Protein AF-A0A7L5YLD0-F1 (afdb_monomer)

Foldseek 3Di:
DAKDFDADPVQFTQAIDDDDDDDPLLLVLLLVVRVVRHRHGLVCLQPDDLVVQCVVVDVVVCVVPVCSSCVNSVNSNVVSVLVVVCVVCVVVVHDDDDDDDDPDDPPPDNDDD

Structure (mmCIF, N/CA/C/O backbone):
data_AF-A0A7L5YLD0-F1
#
_entry.id   AF-A0A7L5YLD0-F1
#
loop_
_atom_site.group_PDB
_atom_site.id
_atom_site.type_symbol
_atom_site.label_atom_id
_atom_site.label_alt_id
_atom_site.label_comp_id
_atom_site.label_asym_id
_atom_site.label_entity_id
_atom_site.label_seq_id
_atom_site.pdbx_PDB_ins_code
_atom_site.Cartn_x
_atom_site.Cartn_y
_atom_site.Cartn_z
_atom_site.occupancy
_atom_site.B_iso_or_equiv
_atom_site.auth_seq_id
_atom_site.auth_comp_id
_atom_site.auth_asym_id
_atom_site.auth_atom_id
_atom_site.pdbx_PDB_model_num
ATOM 1 N N . MET A 1 1 ? 6.116 7.188 0.060 1.00 85.50 1 MET A N 1
ATOM 2 C CA . MET A 1 1 ? 4.734 6.975 -0.402 1.00 85.50 1 MET A CA 1
ATOM 3 C C . MET A 1 1 ? 3.873 6.631 0.794 1.00 85.50 1 MET A C 1
ATOM 5 O O . MET A 1 1 ? 4.324 5.875 1.644 1.00 85.50 1 MET A O 1
ATOM 9 N N . THR A 1 2 ? 2.680 7.197 0.850 1.00 91.19 2 THR A N 1
ATOM 10 C CA . THR A 1 2 ? 1.681 7.052 1.906 1.00 91.19 2 THR A CA 1
ATOM 11 C C . THR A 1 2 ? 0.445 6.426 1.279 1.00 91.19 2 THR A C 1
ATOM 13 O O . THR A 1 2 ? 0.019 6.875 0.217 1.00 91.19 2 THR A O 1
ATOM 16 N N . VAL A 1 3 ? -0.110 5.389 1.905 1.00 92.94 3 VAL A N 1
ATOM 17 C CA . VAL A 1 3 ? -1.353 4.736 1.471 1.00 92.94 3 VAL A CA 1
ATOM 18 C C . VAL A 1 3 ? -2.468 5.121 2.431 1.00 92.94 3 VAL A C 1
ATOM 20 O O . VAL A 1 3 ? -2.296 5.062 3.648 1.00 92.94 3 VAL A O 1
ATOM 23 N N . TYR A 1 4 ? -3.609 5.491 1.866 1.00 92.25 4 TYR A N 1
ATOM 24 C CA . TYR A 1 4 ? -4.842 5.787 2.573 1.00 92.25 4 TYR A CA 1
ATOM 25 C C . TYR A 1 4 ? -5.857 4.706 2.233 1.00 92.25 4 TYR A C 1
ATOM 27 O O . TYR A 1 4 ? -5.998 4.315 1.073 1.00 92.25 4 TYR A O 1
ATOM 35 N N . LEU A 1 5 ? -6.575 4.232 3.244 1.00 93.31 5 LEU A N 1
ATOM 36 C CA . LEU A 1 5 ? -7.637 3.256 3.063 1.00 93.31 5 LEU A CA 1
ATOM 37 C C . LEU A 1 5 ? -8.807 3.563 3.989 1.00 93.31 5 LEU A C 1
ATOM 39 O O . LEU A 1 5 ? -8.623 4.057 5.102 1.00 93.31 5 LEU A O 1
ATOM 43 N N . GLN A 1 6 ? -10.007 3.266 3.510 1.00 92.38 6 GLN A N 1
ATOM 44 C CA . GLN A 1 6 ? -11.247 3.313 4.272 1.00 92.38 6 GLN A CA 1
ATOM 45 C C . GLN A 1 6 ? -11.885 1.931 4.243 1.00 92.38 6 GLN A C 1
ATOM 47 O O . GLN A 1 6 ? -11.804 1.234 3.229 1.00 92.38 6 GLN A O 1
ATOM 52 N N . THR A 1 7 ? -12.526 1.544 5.345 1.00 95.31 7 THR A N 1
ATOM 53 C CA . THR A 1 7 ? -13.280 0.291 5.409 1.00 95.31 7 THR A CA 1
ATOM 54 C C . THR A 1 7 ? -14.697 0.513 5.903 1.00 95.31 7 THR A C 1
ATOM 56 O O . THR A 1 7 ? -14.963 1.465 6.636 1.00 95.31 7 THR A O 1
ATOM 59 N N . ASP A 1 8 ? -15.586 -0.409 5.556 1.00 94.38 8 ASP A N 1
ATOM 60 C CA . ASP A 1 8 ? -16.894 -0.538 6.188 1.00 94.38 8 ASP A CA 1
ATOM 61 C C . ASP A 1 8 ? -16.793 -1.239 7.564 1.00 94.38 8 ASP A C 1
ATOM 63 O O . ASP A 1 8 ? -15.698 -1.511 8.078 1.00 94.38 8 ASP A O 1
ATOM 67 N N . GLY A 1 9 ? -17.952 -1.525 8.169 1.00 91.56 9 GLY A N 1
ATOM 68 C CA . GLY A 1 9 ? -18.058 -2.253 9.439 1.00 91.56 9 GLY A CA 1
ATOM 69 C C . GLY A 1 9 ? -17.691 -3.742 9.366 1.00 91.56 9 GLY A C 1
ATOM 70 O O . GLY A 1 9 ? -17.505 -4.357 10.410 1.00 91.56 9 GLY A O 1
ATOM 71 N N . ASN A 1 10 ? -17.543 -4.305 8.164 1.00 94.12 10 ASN A N 1
ATOM 72 C CA . ASN A 1 10 ? -17.184 -5.703 7.913 1.00 94.12 10 ASN A CA 1
ATOM 73 C C . ASN A 1 10 ? -15.717 -5.857 7.475 1.00 94.12 10 ASN A C 1
ATOM 75 O O . ASN A 1 10 ? -15.334 -6.896 6.944 1.00 94.12 10 ASN A O 1
ATOM 79 N N . GLU A 1 11 ? -14.894 -4.823 7.672 1.00 95.00 11 GLU A N 1
ATOM 80 C CA . GLU A 1 11 ? -13.489 -4.790 7.247 1.00 95.00 11 GLU A CA 1
ATOM 81 C C . GLU A 1 11 ? -13.283 -4.915 5.726 1.00 95.00 11 GLU A C 1
ATOM 83 O O . GLU A 1 11 ? -12.187 -5.259 5.271 1.00 95.00 11 GLU A O 1
ATOM 88 N N . GLN A 1 12 ? -14.307 -4.595 4.929 1.00 96.94 12 GLN A N 1
ATOM 89 C CA . GLN A 1 12 ? -14.178 -4.460 3.482 1.00 96.94 12 GLN A CA 1
ATOM 90 C C . GLN A 1 12 ? -13.687 -3.064 3.135 1.00 96.94 12 GLN A C 1
ATOM 92 O O . GLN A 1 12 ? -14.173 -2.063 3.658 1.00 96.94 12 GLN A O 1
ATOM 97 N N . ILE A 1 13 ? -12.729 -3.002 2.227 1.00 96.38 13 ILE A N 1
ATOM 98 C CA . ILE A 1 13 ? -12.124 -1.782 1.725 1.00 96.38 13 ILE A CA 1
ATOM 99 C C . ILE A 1 13 ? -13.115 -1.102 0.787 1.00 96.38 13 ILE A C 1
ATOM 101 O O . ILE A 1 13 ? -13.433 -1.619 -0.281 1.00 96.38 13 ILE A O 1
ATOM 105 N N . THR A 1 14 ? -13.580 0.082 1.170 1.00 95.50 14 THR A N 1
ATOM 106 C CA . THR A 1 14 ? -14.499 0.893 0.358 1.00 95.50 14 THR A CA 1
ATOM 107 C C . THR A 1 14 ? -13.759 1.877 -0.538 1.00 95.50 14 THR A C 1
ATOM 109 O O . THR A 1 14 ? -14.298 2.328 -1.549 1.00 95.50 14 THR A O 1
ATOM 112 N N . LYS A 1 15 ? -12.530 2.239 -0.153 1.00 92.94 15 LYS A N 1
ATOM 113 C CA . LYS A 1 15 ? -11.682 3.167 -0.893 1.00 92.94 15 LYS A CA 1
ATOM 114 C C . LYS A 1 15 ? -10.217 2.961 -0.543 1.00 92.94 15 LYS A C 1
ATOM 116 O O . LYS A 1 15 ? -9.873 2.845 0.633 1.00 92.94 15 LYS A O 1
ATOM 121 N N . MET A 1 16 ? -9.362 3.008 -1.559 1.00 93.25 16 MET A N 1
ATOM 122 C CA . MET A 1 16 ? -7.912 3.103 -1.413 1.00 93.25 16 MET A CA 1
ATOM 123 C C . MET A 1 16 ? -7.354 4.192 -2.318 1.00 93.25 16 MET A C 1
ATOM 125 O O . MET A 1 16 ? -7.799 4.372 -3.451 1.00 93.25 16 MET A O 1
ATOM 129 N N . SER A 1 17 ? -6.371 4.920 -1.808 1.00 93.62 17 SER A N 1
ATOM 130 C CA . SER A 1 17 ? -5.593 5.889 -2.570 1.00 93.62 17 SER A CA 1
ATOM 131 C C . SER A 1 17 ? -4.176 5.959 -2.018 1.00 93.62 17 SER A C 1
ATOM 133 O O . SER A 1 17 ? -3.872 5.443 -0.941 1.00 93.62 17 SER A O 1
ATOM 135 N N . PHE A 1 18 ? -3.280 6.598 -2.759 1.00 93.75 18 PHE A N 1
ATOM 136 C CA . PHE A 1 18 ? -1.909 6.783 -2.321 1.00 93.75 18 PHE A CA 1
ATOM 137 C C . PHE A 1 18 ? -1.396 8.164 -2.714 1.00 93.75 18 PHE A C 1
ATOM 139 O O . PHE A 1 18 ? -1.921 8.807 -3.621 1.00 93.75 18 PHE A O 1
ATOM 146 N N . GLN A 1 19 ? -0.363 8.617 -2.014 1.00 92.31 19 GLN A N 1
ATOM 147 C CA . GLN A 1 19 ? 0.345 9.853 -2.313 1.00 92.31 19 GLN A CA 1
ATOM 148 C C . GLN A 1 19 ? 1.844 9.669 -2.104 1.00 92.31 19 GLN A C 1
ATOM 150 O O . GLN A 1 19 ? 2.294 8.951 -1.210 1.00 92.31 19 GLN A O 1
ATOM 155 N N . GLY A 1 20 ? 2.642 10.366 -2.899 1.00 88.38 20 GLY A N 1
ATOM 156 C CA . GLY A 1 20 ? 4.074 10.501 -2.692 1.00 88.38 20 GLY A CA 1
ATOM 157 C C . GLY A 1 20 ? 4.848 10.314 -3.979 1.00 88.38 20 GLY A C 1
ATOM 158 O O . GLY A 1 20 ? 4.323 9.849 -4.986 1.00 88.38 20 GLY A O 1
ATOM 159 N N . GLU A 1 21 ? 6.120 10.673 -3.923 1.00 89.19 21 GLU A N 1
ATOM 160 C CA . GLU A 1 21 ? 7.007 10.616 -5.075 1.00 89.19 21 GLU A CA 1
ATOM 161 C C . GLU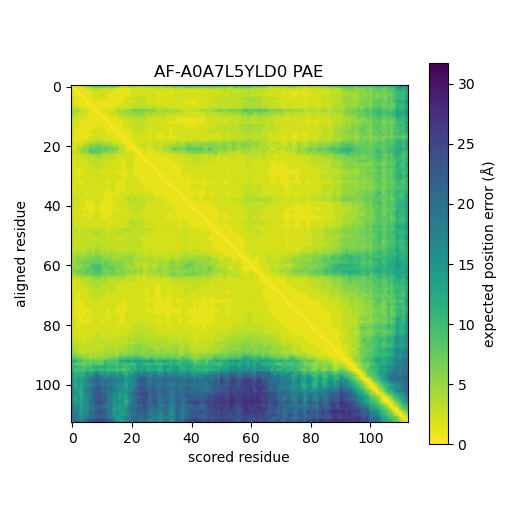 A 1 21 ? 7.754 9.283 -5.139 1.00 89.19 21 GLU A C 1
ATOM 163 O O . GLU A 1 21 ? 8.010 8.619 -4.128 1.00 89.19 21 GLU A O 1
ATOM 168 N N . GLY A 1 22 ? 8.090 8.878 -6.359 1.00 88.31 22 GLY A N 1
ATOM 169 C CA . GLY A 1 22 ? 8.783 7.631 -6.641 1.00 88.31 22 GLY A CA 1
ATOM 170 C C . GLY A 1 22 ? 9.016 7.467 -8.136 1.00 88.31 22 GLY A C 1
ATOM 171 O O . GLY A 1 22 ? 8.515 8.242 -8.946 1.00 88.31 22 GLY A O 1
ATOM 172 N N . CYS A 1 23 ? 9.771 6.441 -8.520 1.00 92.88 23 CYS A N 1
ATOM 173 C CA . CYS A 1 23 ? 9.962 6.131 -9.934 1.00 92.88 23 CYS A CA 1
ATOM 174 C C . CYS A 1 23 ? 8.651 5.678 -10.601 1.00 92.88 23 CYS A C 1
ATOM 176 O O . CYS A 1 23 ? 7.737 5.200 -9.924 1.00 92.88 23 CYS A O 1
ATOM 178 N N . ILE A 1 24 ? 8.591 5.745 -11.934 1.00 92.31 24 ILE A N 1
ATOM 179 C CA . ILE A 1 24 ? 7.391 5.367 -12.701 1.00 92.31 24 ILE A CA 1
ATOM 180 C C . ILE A 1 24 ? 6.920 3.944 -12.371 1.00 92.31 24 ILE A C 1
ATOM 182 O O . ILE A 1 24 ? 5.729 3.726 -12.198 1.00 92.31 24 ILE A O 1
ATOM 186 N N . ILE A 1 25 ? 7.840 2.993 -12.172 1.00 91.38 25 ILE A N 1
ATOM 187 C CA . ILE A 1 25 ? 7.475 1.616 -11.799 1.00 91.38 25 ILE A CA 1
ATOM 188 C C . ILE A 1 25 ? 6.773 1.577 -10.439 1.00 91.38 25 ILE A C 1
ATOM 190 O O . ILE A 1 25 ? 5.766 0.897 -10.303 1.00 91.38 25 ILE A O 1
ATOM 194 N N . SER A 1 26 ? 7.262 2.317 -9.438 1.00 94.50 26 SER A N 1
ATOM 195 C CA . SER A 1 26 ? 6.591 2.363 -8.131 1.00 94.50 26 SER A CA 1
ATOM 196 C C . SER A 1 26 ? 5.230 3.052 -8.193 1.00 94.50 26 SER A C 1
ATOM 198 O O . SER A 1 26 ? 4.317 2.612 -7.505 1.00 94.50 26 SER A O 1
ATOM 200 N N . GLN A 1 27 ? 5.074 4.087 -9.024 1.00 94.81 27 GLN A N 1
ATOM 201 C CA . GLN A 1 27 ? 3.784 4.758 -9.227 1.00 94.81 27 GLN A CA 1
ATOM 202 C C . GLN A 1 27 ? 2.779 3.806 -9.891 1.00 94.81 27 GLN A C 1
ATOM 204 O O . GLN A 1 27 ? 1.699 3.572 -9.355 1.00 94.81 27 GLN A O 1
ATOM 209 N N . ALA A 1 28 ? 3.179 3.173 -10.998 1.00 93.69 28 ALA A N 1
ATOM 210 C CA . ALA A 1 28 ? 2.343 2.243 -11.752 1.00 93.69 28 ALA A CA 1
ATOM 211 C C . ALA A 1 28 ? 1.975 0.992 -10.938 1.00 93.69 28 ALA A C 1
ATOM 213 O O . ALA A 1 28 ? 0.801 0.633 -10.862 1.00 93.69 28 ALA A O 1
ATOM 214 N N . ALA A 1 29 ? 2.955 0.364 -10.277 1.00 94.62 29 ALA A N 1
ATOM 215 C CA . ALA A 1 29 ? 2.716 -0.786 -9.407 1.00 94.62 29 ALA A CA 1
ATOM 216 C C . ALA A 1 29 ? 1.741 -0.435 -8.279 1.00 94.62 29 ALA A C 1
ATOM 218 O O . ALA A 1 29 ? 0.830 -1.199 -7.987 1.00 94.62 29 ALA A O 1
ATOM 219 N N . THR A 1 30 ? 1.884 0.743 -7.669 1.00 95.69 30 THR A N 1
ATOM 220 C CA . THR A 1 30 ? 0.986 1.154 -6.585 1.00 95.69 30 THR A CA 1
ATOM 221 C C . THR A 1 30 ? -0.417 1.456 -7.083 1.00 95.69 30 THR A C 1
ATOM 223 O O . THR A 1 30 ? -1.364 1.008 -6.447 1.00 95.69 30 THR A O 1
ATOM 226 N N . SER A 1 31 ? -0.568 2.146 -8.219 1.00 94.56 31 SER A N 1
ATOM 227 C CA . SER A 1 31 ? -1.882 2.398 -8.827 1.00 94.56 31 SER A CA 1
ATOM 228 C C . SER A 1 31 ? -2.635 1.092 -9.078 1.00 94.56 31 SER A C 1
ATOM 230 O O . SER A 1 31 ? -3.765 0.932 -8.624 1.00 94.56 31 SER A O 1
ATOM 232 N N . MET A 1 32 ? -1.958 0.118 -9.691 1.00 95.12 32 MET A N 1
ATOM 233 C CA . MET A 1 32 ? -2.492 -1.226 -9.913 1.00 95.12 32 MET A CA 1
ATOM 234 C C . MET A 1 32 ? -2.902 -1.908 -8.600 1.00 95.12 32 MET A C 1
ATOM 236 O O . MET A 1 32 ? -3.967 -2.512 -8.519 1.00 95.12 32 MET A O 1
ATOM 240 N N . ILE A 1 33 ? -2.078 -1.804 -7.554 1.00 96.38 33 ILE A N 1
ATOM 241 C CA . ILE A 1 33 ? -2.368 -2.394 -6.241 1.00 96.38 33 ILE A CA 1
ATOM 242 C C . ILE A 1 33 ? -3.598 -1.741 -5.594 1.00 96.38 33 ILE A C 1
ATOM 244 O O . ILE A 1 33 ? -4.413 -2.452 -5.010 1.00 96.38 33 ILE A O 1
ATOM 248 N N . MET A 1 34 ? -3.769 -0.416 -5.706 1.00 95.12 34 MET A N 1
ATOM 249 C CA . MET A 1 34 ? -4.965 0.261 -5.182 1.00 95.12 34 MET A CA 1
ATOM 250 C C . MET A 1 34 ? -6.235 -0.243 -5.872 1.00 95.12 34 MET A C 1
ATOM 252 O O . MET A 1 34 ? -7.241 -0.473 -5.207 1.00 95.12 34 MET A O 1
ATOM 256 N N . GLU A 1 35 ? -6.183 -0.438 -7.190 1.00 94.56 35 GLU A N 1
ATOM 257 C CA . GLU A 1 35 ? -7.299 -0.990 -7.961 1.00 94.56 35 GLU A CA 1
ATOM 258 C C . GLU A 1 35 ? -7.583 -2.449 -7.585 1.00 94.56 35 GLU A C 1
ATOM 260 O O . GLU A 1 35 ? -8.739 -2.812 -7.377 1.00 94.56 35 GLU A O 1
ATOM 265 N N . MET A 1 36 ? -6.540 -3.272 -7.425 1.00 95.19 36 MET A N 1
ATOM 266 C CA . MET A 1 36 ? -6.660 -4.698 -7.101 1.00 95.19 36 MET A CA 1
ATOM 267 C C . MET A 1 36 ? -7.385 -4.956 -5.772 1.00 95.19 36 MET A C 1
ATOM 269 O O . MET A 1 36 ? -8.125 -5.937 -5.653 1.00 95.19 36 MET A O 1
ATOM 273 N N . PHE A 1 37 ? -7.164 -4.098 -4.772 1.00 96.62 37 PHE A N 1
ATOM 274 C CA . PHE A 1 37 ? -7.707 -4.272 -3.423 1.00 96.62 37 PHE A CA 1
ATOM 275 C C . PHE A 1 37 ? -8.960 -3.449 -3.127 1.00 96.62 37 PHE A C 1
ATOM 277 O O . PHE A 1 37 ? -9.562 -3.617 -2.064 1.00 96.62 37 PHE A O 1
ATOM 284 N N . ASN A 1 38 ? -9.399 -2.591 -4.045 1.00 93.06 38 ASN A N 1
ATOM 285 C CA . ASN A 1 38 ? -10.656 -1.884 -3.858 1.00 93.06 38 ASN A CA 1
ATOM 286 C C . ASN A 1 38 ? -11.828 -2.888 -3.851 1.00 93.06 38 ASN A C 1
ATOM 288 O O . ASN A 1 38 ? -11.942 -3.728 -4.743 1.00 93.06 38 ASN A O 1
ATOM 292 N N . GLY A 1 39 ? -12.677 -2.845 -2.822 1.00 94.88 39 GLY A N 1
ATOM 293 C CA . GLY A 1 39 ? -13.739 -3.835 -2.604 1.00 94.88 39 GLY A CA 1
ATOM 294 C C . GLY A 1 39 ? -13.270 -5.191 -2.056 1.00 94.88 39 GLY A C 1
ATOM 295 O O . GLY A 1 39 ? -14.073 -6.120 -1.987 1.00 94.88 39 GLY A O 1
ATOM 296 N N . LYS A 1 40 ? -11.991 -5.344 -1.683 1.00 97.31 40 LYS A N 1
ATOM 297 C CA . LYS A 1 40 ? -11.461 -6.539 -0.998 1.00 97.31 40 LYS A CA 1
ATOM 298 C C . LYS A 1 40 ? -11.470 -6.365 0.516 1.00 97.31 40 LYS A C 1
ATOM 300 O O . LYS A 1 40 ? -11.753 -5.286 1.024 1.00 97.31 40 LYS A O 1
ATOM 305 N N . THR A 1 41 ? -11.178 -7.422 1.260 1.00 98.06 41 THR A N 1
ATOM 306 C CA . THR A 1 41 ? -11.066 -7.353 2.721 1.00 98.06 41 THR A CA 1
ATOM 307 C C . THR A 1 41 ? -9.673 -6.895 3.150 1.00 98.06 41 THR A C 1
ATOM 309 O O . THR A 1 41 ? -8.692 -7.058 2.422 1.00 98.06 41 THR A O 1
ATOM 312 N N . LEU A 1 42 ? -9.552 -6.371 4.374 1.00 97.31 42 LEU A N 1
ATOM 313 C CA . LEU A 1 42 ? -8.241 -6.115 4.987 1.00 97.31 42 LEU A CA 1
ATOM 314 C C . LEU A 1 42 ? -7.358 -7.374 5.026 1.00 97.31 42 LEU A C 1
ATOM 316 O O . LEU A 1 42 ? -6.148 -7.286 4.824 1.00 97.31 42 LEU A O 1
ATOM 320 N N . HIS A 1 43 ? -7.976 -8.540 5.233 1.00 97.50 43 HIS A N 1
ATOM 321 C CA . HIS A 1 43 ? -7.285 -9.824 5.274 1.00 97.50 43 HIS A CA 1
ATOM 322 C C . HIS A 1 43 ? -6.643 -10.193 3.929 1.00 97.50 43 HIS A C 1
ATOM 324 O O . HIS A 1 43 ? -5.542 -10.747 3.902 1.00 97.50 43 HIS A O 1
ATOM 330 N N . ASP A 1 44 ? -7.283 -9.840 2.811 1.00 97.69 44 ASP A N 1
ATOM 331 C CA . ASP A 1 44 ? -6.731 -10.083 1.475 1.00 97.69 44 ASP A CA 1
ATOM 332 C C . ASP A 1 44 ? -5.408 -9.325 1.279 1.00 97.69 44 ASP A C 1
ATOM 334 O O . ASP A 1 44 ? -4.447 -9.883 0.751 1.00 97.69 44 ASP A O 1
ATOM 338 N N . ILE A 1 45 ? -5.307 -8.079 1.762 1.00 97.31 45 ILE A N 1
ATO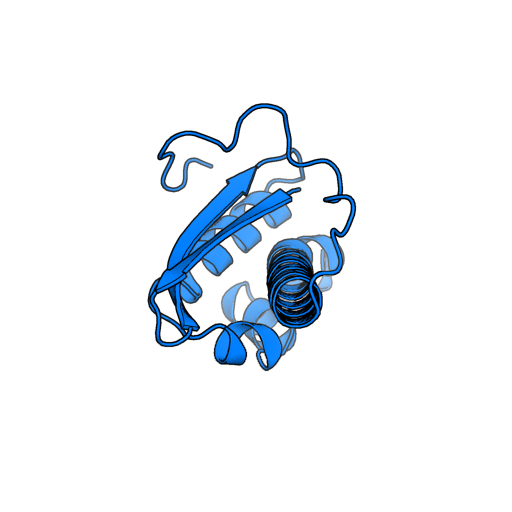M 339 C CA . ILE A 1 45 ? -4.043 -7.317 1.737 1.00 97.31 45 ILE A CA 1
ATOM 340 C C . ILE A 1 45 ? -2.981 -7.991 2.613 1.00 97.31 45 ILE A C 1
ATOM 342 O O . ILE A 1 45 ? -1.830 -8.142 2.194 1.00 97.31 45 ILE A O 1
ATOM 346 N N . GLU A 1 46 ? -3.351 -8.374 3.838 1.00 96.19 46 GLU A N 1
ATOM 347 C CA . GLU A 1 46 ? -2.438 -8.961 4.829 1.00 96.19 46 GLU A CA 1
ATOM 348 C C . GLU A 1 46 ? -1.830 -10.286 4.348 1.00 96.19 46 GLU A C 1
ATOM 350 O O . GLU A 1 46 ? -0.670 -10.573 4.639 1.00 96.19 46 GLU A O 1
ATOM 355 N N . THR A 1 47 ? -2.596 -11.079 3.597 1.00 97.06 47 THR A N 1
ATOM 356 C CA . THR A 1 47 ? -2.198 -12.426 3.157 1.00 97.06 47 THR A CA 1
ATOM 357 C C . THR A 1 47 ? -1.630 -12.489 1.744 1.00 97.06 47 THR A C 1
ATOM 359 O O . THR A 1 47 ? -1.040 -13.505 1.373 1.00 97.06 47 THR A O 1
ATOM 362 N N . THR A 1 48 ? -1.765 -11.422 0.952 1.00 97.50 48 THR A N 1
ATOM 363 C CA . THR A 1 48 ? -1.208 -11.394 -0.403 1.00 97.50 48 THR A CA 1
ATOM 364 C C . THR A 1 48 ? 0.320 -11.412 -0.369 1.00 97.50 48 THR A C 1
ATOM 366 O O . THR A 1 48 ? 0.967 -10.554 0.235 1.00 97.50 48 THR A O 1
ATOM 369 N N . ASP A 1 49 ? 0.905 -12.375 -1.083 1.00 95.81 49 ASP A N 1
ATOM 370 C CA . ASP A 1 49 ? 2.350 -12.489 -1.260 1.00 95.81 49 ASP A CA 1
ATOM 371 C C . ASP A 1 49 ? 2.854 -11.537 -2.359 1.00 95.81 49 ASP A C 1
ATOM 373 O O . ASP A 1 49 ? 2.211 -11.343 -3.394 1.00 95.81 49 ASP A O 1
ATOM 377 N N . ASN A 1 50 ? 4.061 -10.995 -2.178 1.00 93.62 50 ASN A N 1
ATOM 378 C CA . ASN A 1 50 ? 4.731 -10.156 -3.175 1.00 93.62 50 ASN A CA 1
ATOM 379 C C . ASN A 1 50 ? 4.846 -10.825 -4.557 1.00 93.62 50 ASN A C 1
ATOM 381 O O . ASN A 1 50 ? 4.865 -10.127 -5.570 1.00 93.62 50 ASN A O 1
ATOM 385 N N . ARG A 1 51 ? 4.902 -12.161 -4.622 1.00 93.94 51 ARG A N 1
ATOM 386 C CA . ARG A 1 51 ? 4.915 -12.940 -5.869 1.00 93.94 51 ARG A CA 1
ATOM 387 C C . ARG A 1 51 ? 3.713 -12.653 -6.756 1.00 93.94 51 ARG A C 1
ATOM 389 O O . ARG A 1 51 ? 3.890 -12.562 -7.963 1.00 93.94 51 ARG A O 1
ATOM 396 N N . VAL A 1 52 ? 2.535 -12.424 -6.175 1.00 94.44 52 VAL A N 1
ATOM 397 C CA . VAL A 1 52 ? 1.331 -12.068 -6.940 1.00 94.44 52 VAL A CA 1
ATOM 398 C C . VAL A 1 52 ? 1.565 -10.771 -7.713 1.00 94.44 52 VAL A C 1
ATOM 400 O O . VAL A 1 52 ? 1.322 -10.703 -8.913 1.00 94.44 52 VAL A O 1
ATOM 403 N N . ILE A 1 53 ? 2.131 -9.760 -7.051 1.00 94.19 53 ILE A N 1
ATOM 404 C CA . ILE A 1 53 ? 2.430 -8.460 -7.669 1.00 94.19 53 ILE A CA 1
ATOM 405 C C . ILE A 1 53 ? 3.514 -8.590 -8.744 1.00 94.19 53 ILE A C 1
ATOM 407 O O . ILE A 1 53 ? 3.418 -7.984 -9.809 1.00 94.19 53 ILE A O 1
ATOM 411 N N . ILE A 1 54 ? 4.533 -9.408 -8.478 1.00 93.75 54 ILE A N 1
ATOM 412 C CA . ILE A 1 54 ? 5.612 -9.712 -9.425 1.00 93.75 54 ILE A CA 1
ATOM 413 C C . ILE A 1 54 ? 5.063 -10.390 -10.687 1.00 93.75 54 ILE A C 1
ATOM 415 O O . ILE A 1 54 ? 5.488 -10.055 -11.792 1.00 93.75 54 ILE A O 1
ATOM 419 N N . ASP A 1 55 ? 4.128 -11.327 -10.535 1.00 93.69 55 ASP A N 1
ATOM 420 C CA . ASP A 1 55 ? 3.540 -12.052 -11.656 1.00 93.69 55 ASP A CA 1
ATOM 421 C C . ASP A 1 55 ? 2.616 -11.156 -12.495 1.00 93.69 55 ASP A C 1
ATOM 423 O O . ASP A 1 55 ? 2.660 -11.244 -13.721 1.00 93.69 55 ASP A O 1
ATOM 427 N N . ILE A 1 56 ? 1.861 -10.242 -11.870 1.00 92.06 56 ILE A N 1
ATOM 428 C CA . ILE A 1 56 ? 1.006 -9.279 -12.588 1.00 92.06 56 ILE A CA 1
ATOM 429 C C . ILE A 1 56 ? 1.845 -8.238 -13.347 1.00 92.06 56 ILE A C 1
ATOM 431 O O . ILE A 1 56 ? 1.562 -7.945 -14.506 1.00 92.06 56 ILE A O 1
ATOM 435 N N . LEU A 1 57 ? 2.895 -7.686 -12.724 1.00 90.56 57 LEU A N 1
ATOM 436 C CA . LEU A 1 57 ? 3.799 -6.724 -13.376 1.00 90.56 57 LEU A CA 1
ATOM 437 C C . LEU A 1 57 ? 4.694 -7.365 -14.445 1.00 90.56 57 LEU A C 1
ATOM 439 O O . LEU A 1 57 ? 5.265 -6.657 -15.274 1.00 90.56 57 LEU A O 1
ATOM 443 N N . GLY A 1 58 ? 4.847 -8.687 -14.407 1.00 92.75 58 GLY A N 1
ATOM 444 C CA . GLY A 1 58 ? 5.797 -9.430 -15.217 1.00 92.75 58 GLY A CA 1
ATOM 445 C C . GLY A 1 58 ? 7.146 -9.587 -14.515 1.00 92.75 58 GLY A C 1
ATOM 446 O O . GLY A 1 58 ? 7.788 -8.621 -14.088 1.00 92.75 58 GLY A O 1
ATOM 447 N N . ARG A 1 59 ? 7.618 -10.838 -14.445 1.00 91.31 59 ARG A N 1
ATOM 448 C CA . ARG A 1 59 ? 8.845 -11.216 -13.726 1.00 91.31 59 ARG A CA 1
ATOM 449 C C . ARG A 1 59 ? 10.090 -10.473 -14.206 1.00 91.31 59 ARG A C 1
ATOM 451 O O . ARG A 1 59 ? 10.927 -10.120 -13.382 1.00 91.31 59 ARG A O 1
ATOM 458 N N . GLU A 1 60 ? 10.220 -10.197 -15.499 1.00 90.44 60 GLU A N 1
ATOM 459 C CA . GLU A 1 60 ? 11.382 -9.474 -16.036 1.00 90.44 60 GLU A CA 1
ATOM 460 C C . GLU A 1 60 ? 11.442 -8.032 -15.513 1.00 90.44 60 GLU A C 1
ATOM 462 O O . GLU A 1 60 ? 12.466 -7.590 -14.992 1.00 90.44 60 GLU A O 1
ATOM 467 N N . ILE A 1 61 ? 10.315 -7.316 -15.552 1.00 86.75 61 ILE A N 1
ATOM 468 C CA . ILE A 1 61 ? 10.221 -5.941 -15.045 1.00 86.75 61 ILE A CA 1
ATOM 469 C C . ILE A 1 61 ? 10.434 -5.931 -13.529 1.00 86.75 61 ILE A C 1
ATOM 471 O O . ILE A 1 61 ? 11.244 -5.163 -13.005 1.00 86.75 61 ILE A O 1
ATOM 475 N N . ALA A 1 62 ? 9.745 -6.819 -12.816 1.00 88.56 62 ALA A N 1
ATOM 476 C CA . ALA A 1 62 ? 9.768 -6.845 -11.364 1.00 88.56 62 ALA A CA 1
ATOM 477 C C . ALA A 1 62 ? 11.129 -7.267 -10.788 1.00 88.56 62 ALA A C 1
ATOM 479 O O . ALA A 1 62 ? 11.556 -6.706 -9.784 1.00 88.56 62 ALA A O 1
ATOM 480 N N . THR A 1 63 ? 11.857 -8.198 -11.410 1.00 89.19 63 THR A N 1
ATOM 481 C CA . THR A 1 63 ? 13.173 -8.637 -10.901 1.00 89.19 63 THR A CA 1
ATOM 482 C C . THR A 1 63 ? 14.235 -7.543 -10.990 1.00 89.19 63 THR A C 1
ATOM 484 O O . THR A 1 63 ? 15.036 -7.404 -10.066 1.00 89.19 63 THR A O 1
ATOM 487 N N . THR A 1 64 ? 14.207 -6.701 -12.028 1.00 93.00 64 THR A N 1
ATOM 488 C CA . THR A 1 64 ? 15.151 -5.572 -12.144 1.00 93.00 64 THR A CA 1
ATOM 489 C C . THR A 1 64 ? 14.890 -4.471 -11.112 1.00 93.00 64 THR A C 1
ATOM 491 O O . THR A 1 64 ? 15.811 -3.753 -10.715 1.00 93.00 64 THR A O 1
ATOM 494 N N . ARG A 1 65 ? 13.635 -4.308 -10.664 1.00 93.38 65 ARG A N 1
ATOM 495 C CA . ARG A 1 65 ? 13.196 -3.208 -9.786 1.00 93.38 65 ARG A CA 1
ATOM 496 C C . ARG A 1 65 ? 12.287 -3.690 -8.659 1.00 93.38 65 ARG A C 1
ATOM 498 O O . ARG A 1 65 ? 11.288 -3.046 -8.339 1.00 93.38 65 ARG A O 1
ATOM 505 N N . LEU A 1 66 ? 12.691 -4.777 -8.000 1.00 93.44 66 LEU A N 1
ATOM 506 C CA . LEU A 1 66 ? 11.870 -5.494 -7.019 1.00 93.44 66 LEU A CA 1
ATOM 507 C C . LEU A 1 66 ? 11.317 -4.587 -5.919 1.00 93.44 66 LEU A C 1
ATOM 509 O O . LEU A 1 66 ? 10.118 -4.581 -5.672 1.00 93.44 66 LEU A O 1
ATOM 513 N N . ARG A 1 67 ? 12.170 -3.748 -5.316 1.00 93.69 67 ARG A N 1
ATOM 514 C CA . ARG A 1 67 ? 11.738 -2.815 -4.263 1.00 93.69 67 ARG A CA 1
ATOM 515 C C . ARG A 1 67 ? 10.665 -1.839 -4.742 1.00 93.69 67 ARG A C 1
ATOM 517 O O . ARG A 1 67 ? 9.788 -1.498 -3.965 1.00 93.69 67 ARG A O 1
ATOM 524 N N . CYS A 1 68 ? 10.736 -1.381 -5.993 1.00 94.56 68 CYS A N 1
ATOM 525 C CA . CYS A 1 68 ? 9.744 -0.469 -6.561 1.00 94.56 68 CYS A CA 1
ATOM 526 C C . CYS A 1 68 ? 8.437 -1.202 -6.876 1.00 94.56 68 CYS A C 1
ATOM 528 O O . CYS A 1 68 ? 7.371 -0.662 -6.605 1.00 94.56 68 CYS A O 1
ATOM 530 N N . ALA A 1 69 ? 8.534 -2.427 -7.399 1.00 94.38 69 ALA A N 1
ATOM 531 C CA . ALA A 1 69 ? 7.390 -3.277 -7.713 1.00 94.38 69 ALA A CA 1
ATOM 532 C C . ALA A 1 69 ? 6.579 -3.648 -6.459 1.00 94.38 69 ALA A C 1
ATOM 534 O O . ALA A 1 69 ? 5.355 -3.634 -6.492 1.00 94.38 69 ALA A O 1
ATOM 535 N N . THR A 1 70 ? 7.244 -3.930 -5.334 1.00 94.75 70 THR A N 1
ATOM 536 C CA . THR A 1 70 ? 6.576 -4.368 -4.096 1.00 94.75 70 THR A CA 1
ATOM 537 C C . THR A 1 70 ? 6.239 -3.232 -3.128 1.00 94.75 70 THR A C 1
ATOM 539 O O . THR A 1 70 ? 5.603 -3.480 -2.106 1.00 94.75 70 THR A O 1
ATOM 542 N N . LEU A 1 71 ? 6.662 -1.989 -3.398 1.00 95.25 71 LEU A N 1
ATOM 543 C CA . LEU A 1 71 ? 6.511 -0.878 -2.447 1.00 95.25 71 LEU A CA 1
ATOM 544 C C . LEU A 1 71 ? 5.043 -0.592 -2.107 1.00 95.25 71 LEU A C 1
ATOM 546 O O . LEU A 1 71 ? 4.724 -0.338 -0.947 1.00 95.25 71 LEU A O 1
ATOM 550 N N . GLY A 1 72 ? 4.152 -0.639 -3.101 1.00 95.00 72 GLY A N 1
ATOM 551 C CA . GLY A 1 72 ? 2.725 -0.392 -2.892 1.00 95.00 72 GLY A CA 1
ATOM 552 C C . GLY A 1 72 ? 2.089 -1.402 -1.939 1.00 95.00 72 GLY A C 1
ATOM 553 O O . GLY A 1 72 ? 1.398 -1.004 -1.003 1.00 95.00 72 GLY A O 1
ATOM 554 N N . LEU A 1 73 ? 2.392 -2.693 -2.116 1.00 96.88 73 LEU A N 1
ATOM 555 C CA . LEU A 1 73 ? 1.816 -3.770 -1.311 1.00 96.88 73 LEU A CA 1
ATOM 556 C C . LEU A 1 73 ? 2.324 -3.708 0.128 1.00 96.88 73 LEU A C 1
ATOM 558 O O . LEU A 1 73 ? 1.523 -3.721 1.059 1.00 96.88 73 LEU A O 1
ATOM 562 N N . THR A 1 74 ? 3.635 -3.557 0.326 1.00 96.06 74 THR A N 1
ATOM 563 C CA . THR A 1 74 ? 4.198 -3.468 1.681 1.00 96.06 74 THR A CA 1
ATOM 564 C C . THR A 1 74 ? 3.716 -2.216 2.415 1.00 96.06 74 THR A C 1
ATOM 566 O O . THR A 1 74 ? 3.465 -2.258 3.619 1.00 96.06 74 THR A O 1
ATOM 569 N N . THR A 1 75 ? 3.527 -1.097 1.709 1.00 95.81 75 THR A N 1
ATOM 570 C CA . THR A 1 75 ? 2.963 0.125 2.305 1.00 95.81 75 THR A CA 1
ATOM 571 C C . THR A 1 75 ? 1.490 -0.067 2.676 1.00 95.81 75 THR A C 1
ATOM 573 O O . THR A 1 75 ? 1.085 0.335 3.766 1.00 95.81 75 THR A O 1
ATOM 576 N N . ALA A 1 76 ? 0.699 -0.735 1.830 1.00 96.44 76 ALA A N 1
ATOM 577 C CA . ALA A 1 76 ? -0.690 -1.073 2.136 1.00 96.44 76 ALA A CA 1
ATOM 578 C C . ALA A 1 76 ? -0.797 -2.011 3.351 1.00 96.44 76 ALA A C 1
ATOM 580 O O . ALA A 1 76 ? -1.558 -1.729 4.272 1.00 96.44 76 ALA A O 1
ATOM 581 N N . GLN A 1 77 ? 0.029 -3.058 3.425 1.00 97.25 77 GLN A N 1
ATOM 582 C CA . GLN A 1 77 ? 0.097 -3.963 4.581 1.00 97.25 77 GLN A CA 1
ATOM 583 C C . GLN A 1 77 ? 0.441 -3.219 5.879 1.00 97.25 77 GLN A C 1
ATOM 585 O O . GLN A 1 77 ? -0.174 -3.451 6.922 1.00 97.25 77 GLN A O 1
ATOM 590 N N . ASN A 1 78 ? 1.370 -2.260 5.821 1.00 95.88 78 ASN A N 1
ATOM 591 C CA . ASN A 1 78 ? 1.687 -1.403 6.965 1.00 95.88 78 ASN A CA 1
ATOM 592 C C . ASN A 1 78 ? 0.512 -0.503 7.376 1.00 95.88 78 ASN A C 1
ATOM 594 O O . ASN A 1 78 ? 0.289 -0.304 8.575 1.00 95.88 78 ASN A O 1
ATOM 598 N N . ALA A 1 79 ? -0.252 0.023 6.415 1.00 94.62 79 ALA A N 1
ATOM 5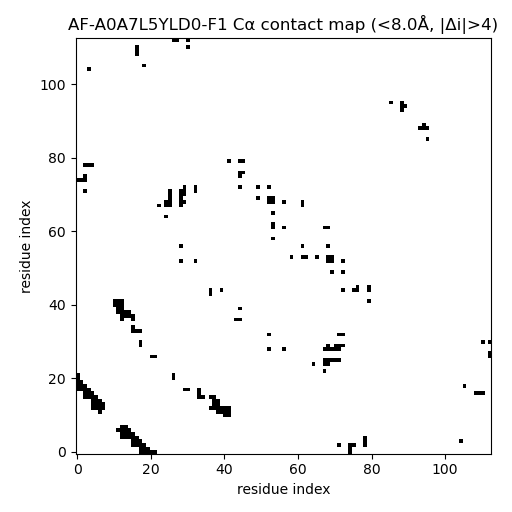99 C CA . ALA A 1 79 ? -1.455 0.802 6.693 1.00 94.62 79 ALA A CA 1
ATOM 600 C C . ALA A 1 79 ? -2.522 -0.055 7.398 1.00 94.62 79 ALA A C 1
ATOM 602 O O . ALA A 1 79 ? -3.052 0.365 8.427 1.00 94.62 79 ALA A O 1
ATOM 603 N N . VAL A 1 80 ? -2.757 -1.289 6.931 1.00 95.94 80 VAL A N 1
ATOM 604 C CA . VAL A 1 80 ? -3.675 -2.236 7.591 1.00 95.94 80 VAL A CA 1
ATOM 605 C C . VAL A 1 80 ? -3.206 -2.565 9.010 1.00 95.94 80 VAL A C 1
ATOM 607 O O . VAL A 1 80 ? -3.974 -2.435 9.962 1.00 95.94 80 VAL A O 1
ATOM 610 N N . SER A 1 81 ? -1.926 -2.899 9.188 1.00 94.75 81 SER A N 1
ATOM 611 C CA . SER A 1 81 ? -1.343 -3.170 10.508 1.00 94.75 81 SER A CA 1
ATOM 612 C C . SER A 1 81 ? -1.492 -1.977 11.466 1.00 94.75 81 SER A C 1
ATOM 614 O O . SER A 1 81 ? -1.781 -2.146 12.652 1.00 94.75 81 SER A O 1
ATOM 616 N N . THR A 1 82 ? -1.344 -0.753 10.954 1.00 93.25 82 THR A N 1
ATOM 617 C CA . THR A 1 82 ? -1.544 0.479 11.730 1.00 93.25 82 THR A CA 1
ATOM 618 C C . THR A 1 82 ? -3.003 0.657 12.140 1.00 93.25 82 THR A C 1
ATOM 620 O O . THR A 1 82 ? -3.264 0.916 13.314 1.00 93.25 82 THR A O 1
ATOM 623 N N . LEU A 1 83 ? -3.949 0.434 11.224 1.00 91.69 83 LEU A N 1
ATOM 624 C CA . LEU A 1 83 ? -5.381 0.480 11.519 1.00 91.69 83 LEU A CA 1
ATOM 625 C C . LEU A 1 83 ? -5.771 -0.546 12.594 1.00 91.69 83 LEU A C 1
ATOM 627 O O . LEU A 1 83 ? -6.493 -0.216 13.533 1.00 91.69 83 LEU A O 1
ATOM 631 N N . ARG A 1 84 ? -5.258 -1.780 12.504 1.00 92.56 84 ARG A N 1
ATOM 632 C CA . ARG A 1 84 ? -5.480 -2.831 13.514 1.00 92.56 84 ARG A CA 1
ATOM 633 C C . ARG A 1 84 ? -4.992 -2.388 14.896 1.00 92.56 84 ARG A C 1
ATOM 635 O O . ARG A 1 84 ? -5.728 -2.522 15.873 1.00 92.56 84 ARG A O 1
ATOM 642 N N . ARG A 1 85 ? -3.785 -1.808 14.980 1.00 91.25 85 ARG A N 1
ATOM 643 C CA . ARG A 1 85 ? -3.239 -1.260 16.236 1.00 91.25 85 ARG A CA 1
ATOM 644 C C . ARG A 1 85 ? -4.099 -0.130 16.795 1.00 91.25 85 ARG A C 1
ATOM 646 O O . ARG A 1 85 ? -4.362 -0.118 17.991 1.00 91.25 85 ARG A O 1
ATOM 653 N N . GLN A 1 86 ? -4.563 0.786 15.946 1.00 88.94 86 GLN A N 1
ATOM 654 C CA . GLN A 1 86 ? -5.442 1.886 16.354 1.00 88.94 86 GLN A CA 1
ATOM 655 C C . GLN A 1 86 ? -6.786 1.380 16.886 1.00 88.94 86 GLN A C 1
ATOM 657 O O . GLN A 1 86 ? -7.221 1.826 17.942 1.00 88.94 86 GLN A O 1
ATOM 662 N N . ARG A 1 87 ? -7.411 0.404 16.213 1.00 90.69 87 ARG A N 1
ATOM 663 C CA . ARG A 1 87 ? -8.659 -0.230 16.677 1.00 90.69 87 ARG A CA 1
ATOM 664 C C . ARG A 1 87 ? -8.485 -0.915 18.028 1.00 90.69 87 ARG A C 1
ATOM 666 O O . ARG A 1 87 ? -9.325 -0.748 18.906 1.00 90.69 87 ARG A O 1
ATOM 673 N N . MET A 1 88 ? -7.388 -1.652 18.204 1.00 89.94 88 MET A N 1
ATOM 674 C CA . MET A 1 88 ? -7.066 -2.308 19.472 1.00 89.94 88 MET A CA 1
ATOM 675 C C . MET A 1 88 ? -6.843 -1.281 20.587 1.00 89.94 88 MET A C 1
ATOM 677 O O . MET A 1 88 ? -7.423 -1.404 21.659 1.00 89.94 88 MET A O 1
ATOM 681 N N . ALA A 1 89 ? -6.049 -0.243 20.333 1.00 89.19 89 ALA A N 1
ATOM 682 C CA . ALA A 1 89 ? -5.792 0.800 21.317 1.00 89.19 89 ALA A CA 1
ATOM 683 C C . ALA A 1 89 ? -7.074 1.550 21.709 1.00 89.19 89 ALA A C 1
ATOM 685 O O . ALA A 1 89 ? -7.341 1.703 22.899 1.00 89.19 89 ALA A O 1
ATOM 686 N N . ALA A 1 90 ? -7.922 1.903 20.737 1.00 87.38 90 ALA A N 1
ATOM 687 C CA . ALA A 1 90 ? -9.223 2.519 20.985 1.00 87.38 90 ALA A CA 1
ATOM 688 C C . ALA A 1 90 ? -10.144 1.624 21.834 1.00 87.38 90 ALA A C 1
ATOM 690 O O . ALA A 1 90 ? -10.783 2.115 22.762 1.00 87.38 90 ALA A O 1
ATOM 691 N N . ALA A 1 91 ? -10.161 0.308 21.584 1.00 88.75 91 ALA A N 1
ATOM 692 C CA . ALA A 1 91 ? -10.924 -0.651 22.389 1.00 88.75 91 ALA A CA 1
ATOM 693 C C . ALA A 1 91 ? -10.449 -0.728 23.853 1.00 88.75 91 ALA A C 1
ATOM 695 O O . ALA A 1 91 ? -11.227 -1.085 24.736 1.00 88.75 91 ALA A O 1
ATOM 696 N N . HIS A 1 92 ? -9.192 -0.367 24.118 1.0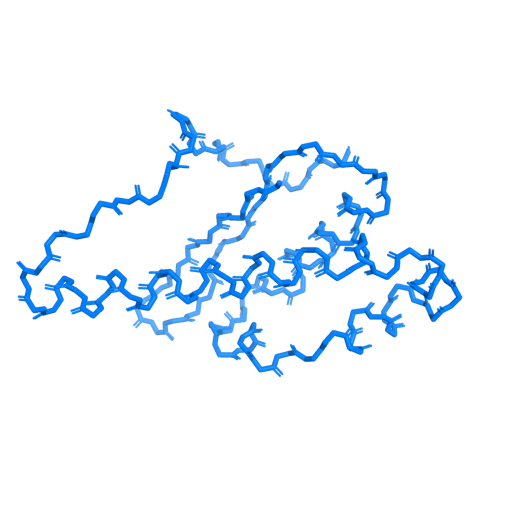0 89.81 92 HIS A N 1
ATOM 697 C CA . HIS A 1 92 ? -8.605 -0.312 25.457 1.00 89.81 92 HIS A CA 1
ATOM 698 C C . HIS A 1 92 ? -8.495 1.114 26.024 1.00 89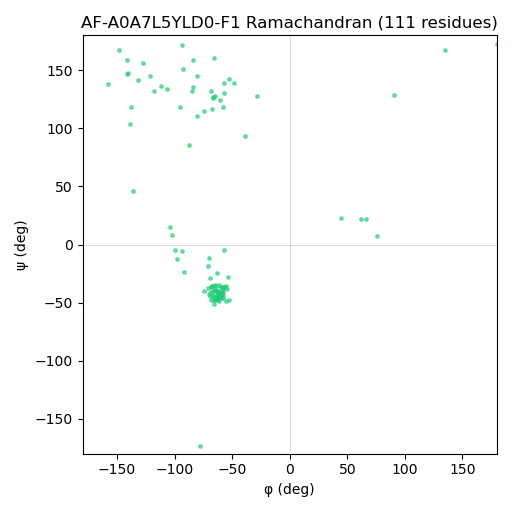.81 92 HIS A C 1
ATOM 700 O O . HIS A 1 92 ? -7.884 1.299 27.074 1.00 89.81 92 HIS A O 1
ATOM 706 N N . GLY A 1 93 ? -9.072 2.121 25.356 1.00 87.00 93 GLY A N 1
ATOM 707 C CA . GLY A 1 93 ? -9.008 3.521 25.791 1.00 87.00 93 GLY A CA 1
ATOM 708 C C . GLY A 1 93 ? -7.602 4.132 25.751 1.00 87.00 93 GLY A C 1
ATOM 709 O O . GLY A 1 93 ? -7.334 5.100 26.456 1.00 87.00 93 GLY A O 1
ATOM 710 N N . ILE A 1 94 ? -6.693 3.560 24.956 1.00 86.69 94 ILE A N 1
ATOM 711 C CA . ILE A 1 94 ? -5.321 4.037 24.780 1.00 86.69 94 ILE A CA 1
ATOM 712 C C . ILE A 1 94 ? -5.279 4.930 23.541 1.00 86.69 94 ILE A C 1
ATOM 714 O O . ILE A 1 94 ? -5.525 4.475 22.422 1.00 86.69 94 ILE A O 1
ATOM 718 N N . GLU A 1 95 ? -4.926 6.198 23.726 1.00 76.50 95 GLU A N 1
ATOM 719 C CA . GLU A 1 95 ? -4.686 7.106 22.610 1.00 76.50 95 GLU A CA 1
ATOM 720 C C . GLU A 1 95 ? -3.276 6.870 22.053 1.00 76.50 95 GLU A C 1
ATOM 722 O O . GLU A 1 95 ? -2.270 7.143 22.707 1.00 76.50 95 GLU A O 1
ATOM 727 N N . LEU A 1 96 ? -3.190 6.319 20.840 1.00 73.69 96 LEU A N 1
ATOM 728 C CA . LEU A 1 96 ? -1.920 6.219 20.127 1.00 73.69 96 LEU A CA 1
ATOM 729 C C . LEU A 1 96 ? -1.653 7.524 19.383 1.00 73.69 96 LEU A C 1
ATOM 731 O O . LEU A 1 96 ? -2.493 8.010 18.623 1.00 73.69 96 LEU A O 1
ATOM 735 N N . SER A 1 97 ? -0.436 8.042 19.529 1.00 67.81 97 SER A N 1
ATOM 736 C CA . SER A 1 97 ? 0.076 9.082 18.643 1.00 67.81 97 SER A CA 1
ATOM 737 C C . SER A 1 97 ? 0.046 8.545 17.213 1.00 67.81 97 SER A C 1
ATOM 739 O O . SER A 1 97 ? 0.666 7.524 16.904 1.00 67.81 97 SER A O 1
ATOM 741 N N . HIS A 1 98 ? -0.723 9.195 16.344 1.00 59.78 98 HIS A N 1
ATOM 742 C CA . HIS A 1 98 ? -0.8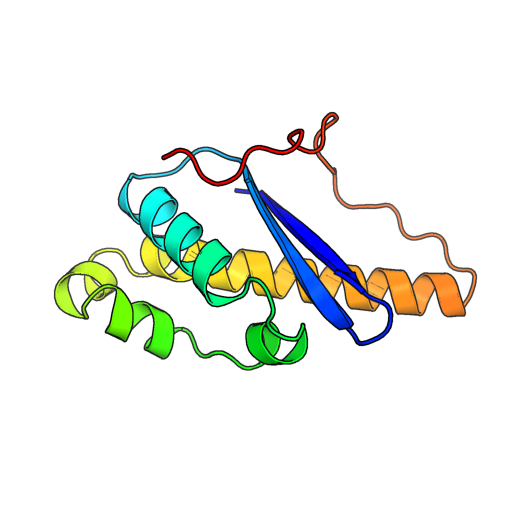14 8.781 14.952 1.00 59.78 98 HIS A CA 1
ATOM 743 C C . HIS A 1 98 ? 0.547 9.060 14.291 1.00 59.78 98 HIS A C 1
ATOM 745 O O . HIS A 1 98 ? 1.078 10.161 14.464 1.00 59.78 98 HIS A O 1
ATOM 751 N N . PRO A 1 99 ? 1.145 8.114 13.542 1.00 59.41 99 PRO A N 1
ATOM 752 C CA . PRO A 1 99 ? 2.264 8.462 12.673 1.00 59.41 99 PRO A CA 1
ATOM 753 C C . PRO A 1 99 ? 1.789 9.556 11.712 1.00 59.41 99 PRO A C 1
ATOM 755 O O . PRO A 1 99 ? 0.645 9.488 11.268 1.00 59.41 99 PRO A O 1
ATOM 758 N N . HIS A 1 100 ? 2.638 10.558 11.450 1.00 52.91 100 HIS A N 1
ATOM 759 C CA . HIS A 1 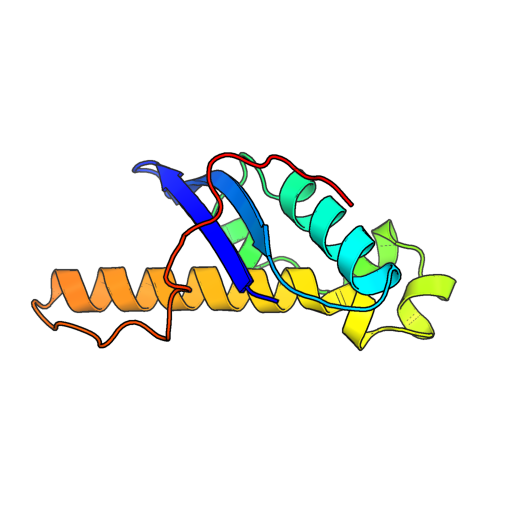100 ? 2.339 11.772 10.678 1.00 52.91 100 HIS A CA 1
ATOM 760 C C . HIS A 1 100 ? 1.445 11.479 9.461 1.00 52.91 100 HIS A C 1
ATOM 762 O O . HIS A 1 100 ? 1.926 11.115 8.387 1.00 52.91 100 HIS A O 1
ATOM 768 N N . ALA A 1 101 ? 0.129 11.614 9.642 1.00 52.84 10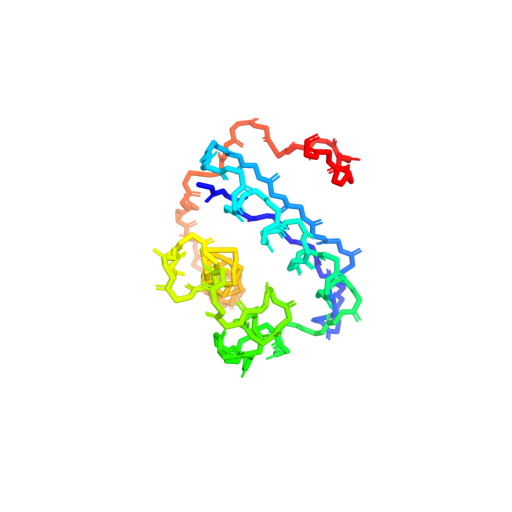1 ALA A N 1
ATOM 769 C CA . ALA A 1 101 ? -0.788 11.743 8.531 1.00 52.84 101 ALA A CA 1
ATOM 770 C C . ALA A 1 101 ? -0.449 13.098 7.900 1.00 52.84 101 ALA A C 1
ATOM 772 O O . ALA A 1 101 ? -0.375 14.086 8.638 1.00 52.84 101 ALA A O 1
ATOM 773 N N . PRO A 1 102 ? -0.182 13.174 6.587 1.00 51.69 102 PRO A N 1
ATOM 774 C CA . PRO A 1 102 ? 0.017 14.462 5.942 1.00 51.69 102 PRO A CA 1
ATOM 775 C C . PRO A 1 102 ? -1.174 15.371 6.246 1.00 51.69 102 PRO A C 1
ATOM 777 O O . PRO A 1 102 ? -2.312 14.903 6.273 1.00 51.69 102 PRO A O 1
ATOM 780 N N . GLU A 1 103 ? -0.904 16.661 6.448 1.00 48.72 103 GLU A N 1
ATOM 781 C CA . GLU A 1 103 ? -1.865 17.706 6.852 1.00 48.72 103 GLU A CA 1
ATOM 782 C C . GLU A 1 103 ? -3.068 17.866 5.895 1.00 48.72 103 GLU A C 1
ATOM 784 O O . GLU A 1 103 ? -4.032 18.571 6.176 1.00 48.72 103 GLU A O 1
ATOM 789 N N . SER A 1 104 ? -3.069 17.138 4.779 1.00 48.22 104 SER A N 1
ATOM 790 C CA . SER A 1 104 ? -4.261 16.856 3.991 1.00 48.22 104 SER A CA 1
ATOM 791 C C . SER A 1 104 ? -4.252 15.390 3.553 1.00 48.22 104 SER A C 1
ATOM 793 O O . SER A 1 104 ? -3.373 14.943 2.817 1.00 48.22 104 SER A O 1
ATOM 795 N N . ALA A 1 105 ? -5.251 14.620 3.990 1.00 50.47 105 ALA A N 1
ATOM 796 C CA . ALA A 1 105 ? -5.648 13.425 3.256 1.00 50.47 105 ALA A CA 1
ATOM 797 C C . ALA A 1 105 ? -5.999 13.874 1.825 1.00 50.47 105 ALA A C 1
ATOM 799 O O . ALA A 1 105 ? -6.734 14.858 1.688 1.00 50.47 105 ALA A O 1
ATOM 800 N N . PRO A 1 106 ? -5.484 13.242 0.756 1.00 50.34 106 PRO A N 1
ATOM 801 C CA . PRO A 1 106 ? -5.805 13.693 -0.584 1.00 50.34 106 PRO A CA 1
ATOM 802 C C . PRO A 1 106 ? -7.326 13.588 -0.792 1.00 50.34 106 PRO A C 1
ATOM 804 O O . PRO A 1 106 ? -7.898 12.510 -0.597 1.00 50.34 106 PRO A O 1
ATOM 807 N N . PRO A 1 107 ? -7.990 14.697 -1.163 1.00 47.66 107 PRO A N 1
ATOM 808 C CA . PRO A 1 107 ? -9.423 14.725 -1.404 1.00 47.66 107 PRO A CA 1
ATOM 809 C C . PRO A 1 107 ? -9.698 13.893 -2.645 1.00 47.66 107 PRO A C 1
ATOM 811 O O . PRO A 1 107 ? -9.197 14.233 -3.706 1.00 47.66 107 PRO A O 1
ATOM 814 N N . ASP A 1 108 ? -10.445 12.801 -2.516 1.00 51.19 108 ASP A N 1
ATOM 815 C CA . ASP A 1 108 ? -11.157 12.129 -3.610 1.00 51.19 108 ASP A CA 1
ATOM 816 C C . ASP A 1 108 ? -10.425 11.913 -4.951 1.00 51.19 108 ASP A C 1
ATOM 818 O O . ASP A 1 108 ? -11.071 11.689 -5.972 1.00 51.19 108 ASP A O 1
ATOM 822 N N . LYS A 1 109 ? -9.088 11.905 -4.989 1.00 45.06 109 LYS A N 1
ATOM 823 C CA . LYS A 1 109 ? -8.339 11.648 -6.219 1.00 45.06 109 LYS A CA 1
ATOM 824 C C . LYS A 1 109 ? -8.152 10.149 -6.371 1.00 45.06 109 LYS A C 1
ATOM 826 O O . LYS A 1 109 ? -7.167 9.563 -5.928 1.00 45.06 109 LYS A O 1
ATOM 831 N N . VAL A 1 110 ? -9.173 9.542 -6.974 1.00 41.69 110 VAL A N 1
ATOM 832 C CA . VAL A 1 110 ? -9.044 8.304 -7.748 1.00 41.69 110 VAL A CA 1
ATOM 833 C C . VAL A 1 110 ? -7.869 8.477 -8.713 1.00 41.69 110 VAL A C 1
ATOM 835 O O . VAL A 1 110 ? -7.684 9.570 -9.253 1.00 41.69 110 VAL A O 1
ATOM 838 N N . GLY A 1 111 ? -7.075 7.411 -8.844 1.00 45.59 111 GLY A N 1
ATOM 839 C CA . GLY A 1 111 ? -5.762 7.363 -9.481 1.00 45.59 111 GLY A CA 1
ATOM 840 C C . GLY A 1 111 ? -5.526 8.380 -10.593 1.00 45.59 111 GLY A C 1
ATOM 841 O O . GLY A 1 111 ? -6.287 8.475 -11.548 1.00 45.59 111 GLY A O 1
ATOM 842 N N . GLN A 1 112 ? -4.434 9.121 -10.470 1.00 36.62 112 GLN A N 1
ATOM 843 C CA . GLN A 1 112 ? -3.814 9.814 -11.589 1.00 36.62 112 GLN A CA 1
ATOM 844 C C . GL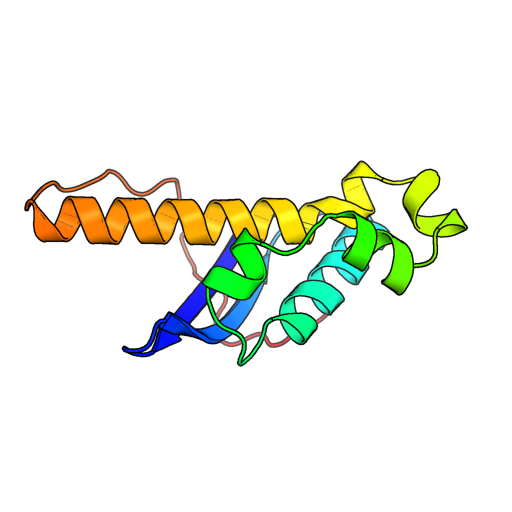N A 1 112 ? -2.309 9.634 -11.425 1.00 36.62 112 GLN A C 1
ATOM 846 O O . GLN A 1 112 ? -1.702 10.203 -10.516 1.00 36.62 112 GLN A O 1
ATOM 851 N N . ALA A 1 113 ? -1.785 8.734 -12.255 1.00 40.31 113 ALA A N 1
ATOM 852 C CA . ALA A 1 113 ? -0.376 8.646 -12.605 1.00 40.31 113 ALA A CA 1
ATOM 853 C C . ALA A 1 113 ? 0.046 9.868 -13.434 1.00 40.31 113 ALA A C 1
ATOM 855 O O . ALA A 1 113 ? -0.833 10.437 -14.125 1.00 40.31 113 ALA A O 1
#

Solvent-accessible surface area (backbone atoms only — not comparable to full-atom values): 6646 Å² total; per-residue (Å²): 107,48,58,48,74,44,60,53,99,82,46,32,23,76,42,52,42,72,51,72,81,72,56,71,60,28,50,53,38,25,53,52,48,36,62,72,45,47,72,31,43,58,64,56,56,69,67,57,55,66,63,60,55,30,60,74,68,30,58,73,62,22,67,80,38,45,73,37,43,43,43,37,59,57,42,44,36,50,43,51,55,50,52,54,52,51,54,54,30,53,76,70,76,44,86,72,84,73,75,86,69,62,99,62,75,79,76,88,61,69,86,80,134

Radius of gyration: 14.53 Å; Cα contacts (8 Å, |Δi|>4): 126; chains: 1; bounding box: 33×31×42 Å

Nearest PDB structures (foldseek):
  8rmc-assembly1_D  TM=9.178E-01  e=2.084E-03  Homo sapiens
  2kqk-assembly1_A  TM=8.711E-01  e=3.260E-03  Escherichia coli
  1q48-assembly1_A  TM=7.328E-01  e=1.332E-03  Haemophilus influenzae
  5wkp-assembly1_D  TM=7.598E-01  e=5.101E-03  Homo sapiens
  2l4x-assembly1_A  TM=8.080E-01  e=1.331E-02  Escherichia coli K-12

pLDDT: mean 86.55, std 16.04, range [36.62, 98.06]

Mean predicted aligned error: 6.23 Å

Secondary structure (DSSP, 8-state):
-EEEEEE-TTSBEEEEEEE----HHHHHHHHHHHHHHTTSBHHHHHH--HHHHHHHH-HHHHHHTHHHHHHHHHHHHHHHHHHHHHHHHHHTT--PPPP---SSPPPS-----

Sequence (113 aa):
MTVYLQTDGNEQITKMSFQGEGCIISQAATSMIMEMFNGKTLHDIETTDNRVIIDILGREIATTRLRCATLGLTTAQNAVSTLRRQRMAAAHGIELSHPHAPESAPPDKVGQA